Protein AF-A0AAD4GV67-F1 (afdb_monomer_lite)

Secondary structure (DSSP, 8-state):
--SS--EEEEEEEE-SSPP-STT-GGGEEEEEEEE-SS--TTPPPEEEEEEEEEPTTS-EEEEEEEE---GGGEEEEEEEEE---

Foldseek 3Di:
DPPKFKFKKKWKFADPDDQDDPVSPVRIDIWIKTFTPDDDPPTFIWIWDWDWDADDVGDIDIDIDIDGDPPVGTDDIGTDGGDDD

Sequence (85 aa):
MPSNKDRLYVGLFARGGAPTMPGKEDTCHWGLIIGPKYETQGKSSVQYHAKETVKVGGGSEWVFEELTPPTNMLLVRVVIGKVED

Radius of gyration: 15.34 Å; chains: 1; bounding box: 38×27×44 Å

InterPro domains:
  IPR054208 Protein of unknown function DUF6914 [PF21858] (5-85)

Organism: Aspergillus nanangensis (NCBI:txid2582783)

Structure (mmCIF, N/CA/C/O backbone):
data_AF-A0AAD4GV67-F1
#
_entry.id   AF-A0AAD4GV67-F1
#
loop_
_atom_site.group_PDB
_atom_site.id
_atom_site.type_symbol
_atom_si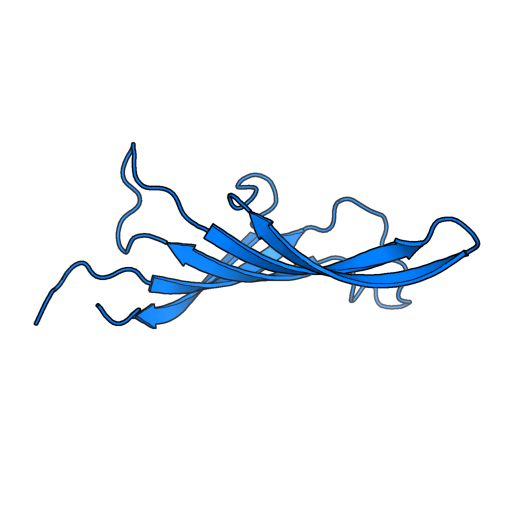te.label_atom_id
_atom_site.label_alt_id
_atom_site.label_comp_id
_atom_site.label_asym_id
_atom_site.label_entity_id
_atom_site.label_seq_id
_atom_site.pdbx_PDB_ins_code
_atom_site.Cartn_x
_atom_site.Cartn_y
_atom_site.Cartn_z
_atom_site.occupancy
_atom_site.B_iso_or_equiv
_atom_site.auth_seq_id
_atom_site.auth_comp_id
_atom_site.auth_asym_id
_atom_site.auth_atom_id
_atom_site.pdbx_PDB_model_num
ATOM 1 N N . MET A 1 1 ? -11.419 -3.142 26.327 1.00 62.22 1 MET A N 1
ATOM 2 C CA . MET A 1 1 ? -10.565 -3.155 25.118 1.00 62.22 1 MET A CA 1
ATOM 3 C C . MET A 1 1 ? -11.111 -2.139 24.126 1.00 62.22 1 MET A C 1
ATOM 5 O O . MET A 1 1 ? -12.308 -2.211 23.855 1.00 62.22 1 MET A O 1
ATOM 9 N N . PRO A 1 2 ? -10.304 -1.210 23.591 1.00 66.62 2 PRO A N 1
ATOM 10 C CA . PRO A 1 2 ? -10.777 -0.269 22.577 1.00 66.62 2 PRO A CA 1
ATOM 11 C C . PRO A 1 2 ? -11.277 -1.035 21.342 1.00 66.62 2 PRO A C 1
ATOM 13 O O . PRO A 1 2 ? -10.560 -1.851 20.764 1.00 66.62 2 PRO A O 1
ATOM 16 N N . SER A 1 3 ? -12.542 -0.839 20.964 1.00 74.38 3 SER A N 1
ATOM 17 C CA . SER A 1 3 ? -13.229 -1.659 19.949 1.00 74.38 3 SER A CA 1
ATOM 18 C C . SER A 1 3 ? -13.042 -1.153 18.511 1.00 74.38 3 SER A C 1
ATOM 20 O O . SER A 1 3 ? -13.358 -1.875 17.551 1.00 74.38 3 SER A O 1
ATOM 22 N N . ASN A 1 4 ? -12.504 0.063 18.362 1.00 84.25 4 ASN A N 1
ATOM 23 C CA . ASN A 1 4 ? -12.461 0.817 17.109 1.00 84.25 4 ASN A CA 1
ATOM 24 C C . ASN A 1 4 ? -11.049 1.247 16.683 1.00 84.25 4 ASN A C 1
ATOM 26 O O . ASN A 1 4 ? -10.899 2.263 16.013 1.00 84.25 4 ASN A O 1
ATOM 30 N N . LYS A 1 5 ? -10.031 0.476 17.083 1.00 89.38 5 LYS A N 1
ATOM 31 C CA . LYS A 1 5 ? -8.649 0.695 16.642 1.00 89.38 5 LYS A CA 1
ATOM 32 C C . LYS A 1 5 ? -8.511 0.558 15.135 1.00 89.38 5 LYS A C 1
ATOM 34 O O . LYS A 1 5 ? -9.245 -0.239 14.530 1.00 89.38 5 LYS A O 1
ATOM 39 N N . ASP A 1 6 ? -7.511 1.231 14.590 1.00 92.56 6 ASP A N 1
ATOM 40 C CA . ASP A 1 6 ? -7.105 1.076 13.204 1.00 92.56 6 ASP A CA 1
ATOM 41 C C . ASP A 1 6 ? -6.689 -0.365 12.892 1.00 92.56 6 ASP A C 1
ATOM 43 O O . ASP A 1 6 ? -6.496 -1.238 13.756 1.00 92.56 6 ASP A O 1
ATOM 47 N N . ARG A 1 7 ? -6.669 -0.649 11.599 1.00 94.12 7 ARG A N 1
ATOM 48 C CA . ARG A 1 7 ? -6.405 -1.957 11.028 1.00 94.12 7 ARG A CA 1
ATOM 49 C C . ARG A 1 7 ? -5.184 -1.860 10.146 1.00 94.12 7 ARG A C 1
ATOM 51 O O . ARG A 1 7 ? -5.053 -0.926 9.360 1.00 94.12 7 ARG A O 1
ATOM 58 N N . LEU A 1 8 ? -4.336 -2.868 10.281 1.00 95.31 8 LEU A N 1
ATOM 59 C CA . LEU A 1 8 ? -3.273 -3.122 9.336 1.00 95.31 8 LEU A CA 1
ATOM 60 C C . LEU A 1 8 ? -3.820 -4.038 8.247 1.00 95.31 8 LEU A C 1
ATOM 62 O O . LEU A 1 8 ? -4.402 -5.092 8.538 1.00 95.31 8 LEU A O 1
ATOM 66 N N . TYR A 1 9 ? -3.611 -3.634 7.005 1.00 95.19 9 TYR A N 1
ATOM 67 C CA . TYR A 1 9 ? -4.016 -4.379 5.834 1.00 95.19 9 TYR A CA 1
ATOM 68 C C . TYR A 1 9 ? -2.832 -4.653 4.915 1.00 95.19 9 TYR A C 1
ATOM 70 O O . TYR A 1 9 ? -1.930 -3.826 4.789 1.00 95.19 9 TYR A O 1
ATOM 78 N N . VAL A 1 10 ? -2.904 -5.774 4.203 1.00 95.50 10 VAL A N 1
ATOM 79 C CA . VAL A 1 10 ? -2.151 -5.987 2.964 1.00 95.50 10 VAL A CA 1
ATOM 80 C C . VAL A 1 10 ? -3.053 -5.573 1.805 1.00 95.50 10 VAL A C 1
ATOM 82 O O . VAL A 1 10 ? -4.155 -6.107 1.643 1.00 95.50 10 VAL A O 1
ATOM 85 N N . GLY A 1 11 ? -2.608 -4.584 1.036 1.00 93.69 11 GLY A N 1
ATOM 86 C CA . GLY A 1 11 ? -3.267 -4.086 -0.164 1.00 93.69 11 GLY A CA 1
ATOM 87 C C . GLY A 1 11 ? -2.623 -4.649 -1.426 1.00 93.69 11 GLY A C 1
ATOM 88 O O . GLY A 1 11 ? -1.398 -4.672 -1.537 1.00 93.69 11 GLY A O 1
ATOM 89 N N . LEU A 1 12 ? -3.452 -5.077 -2.377 1.00 93.25 12 LEU A N 1
ATOM 90 C CA . LEU A 1 12 ? -3.040 -5.396 -3.741 1.00 93.25 12 LEU A CA 1
ATOM 91 C C . LEU A 1 12 ? -3.465 -4.257 -4.657 1.00 93.25 12 LEU A C 1
ATOM 93 O O . LEU A 1 12 ? -4.649 -3.921 -4.712 1.00 93.25 12 LEU A O 1
ATOM 97 N N . PHE A 1 13 ? -2.518 -3.709 -5.402 1.00 91.44 13 PHE A N 1
ATOM 98 C CA . PHE A 1 13 ? -2.745 -2.574 -6.280 1.00 91.44 13 PHE A CA 1
ATOM 99 C C . PHE A 1 13 ? -2.425 -2.928 -7.725 1.00 91.44 13 PHE A C 1
ATOM 101 O O . PHE A 1 13 ? -1.409 -3.567 -8.002 1.00 91.44 13 PHE A O 1
ATOM 108 N N . ALA A 1 14 ? -3.254 -2.459 -8.654 1.00 90.75 14 ALA A N 1
ATOM 109 C CA . ALA A 1 14 ? -2.924 -2.481 -10.070 1.00 90.75 14 ALA A CA 1
ATOM 110 C C . ALA A 1 14 ? -1.686 -1.612 -10.329 1.00 90.75 14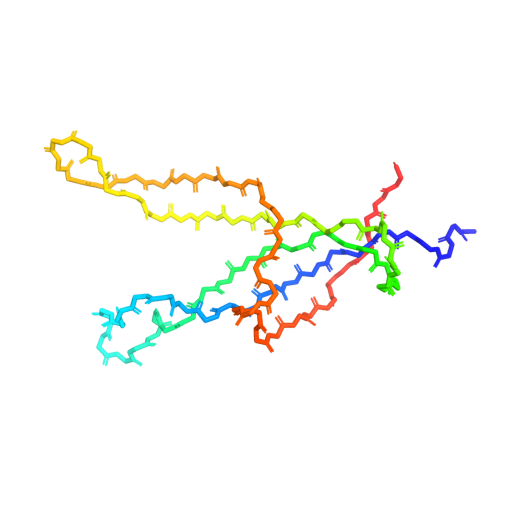 ALA A C 1
ATOM 112 O O . ALA A 1 14 ? -1.523 -0.537 -9.744 1.00 90.75 14 ALA A O 1
ATOM 113 N N . ARG A 1 15 ? -0.806 -2.056 -11.224 1.00 85.38 15 ARG A N 1
ATOM 114 C CA . ARG A 1 15 ? 0.298 -1.229 -11.709 1.00 85.38 15 ARG A CA 1
ATOM 115 C C . ARG A 1 15 ? -0.193 -0.306 -12.825 1.00 85.38 15 ARG A C 1
ATOM 117 O O . ARG A 1 15 ? -0.935 -0.726 -13.705 1.00 85.38 15 ARG A O 1
ATOM 124 N N . GLY A 1 16 ? 0.259 0.949 -12.811 1.00 81.81 16 GLY A N 1
ATOM 125 C CA . GLY A 1 16 ? -0.055 1.914 -13.875 1.00 81.81 16 GLY A CA 1
ATOM 126 C C . GLY A 1 16 ? 0.756 1.731 -15.168 1.00 81.81 16 GLY A C 1
ATOM 127 O O . GLY A 1 16 ? 0.347 2.218 -16.216 1.00 81.81 16 GLY A O 1
ATOM 128 N N . GLY A 1 17 ? 1.905 1.052 -15.103 1.00 84.00 17 GLY A N 1
ATOM 129 C CA . GLY A 1 17 ? 2.786 0.768 -16.242 1.00 84.00 17 GLY A CA 1
ATOM 130 C C . GLY A 1 17 ? 2.619 -0.644 -16.808 1.00 84.00 17 GLY A C 1
ATOM 131 O O . GLY A 1 17 ? 2.067 -1.526 -16.152 1.00 84.00 17 GLY A O 1
ATOM 132 N N . ALA A 1 18 ? 3.134 -0.858 -18.023 1.00 86.75 18 ALA A N 1
ATOM 133 C CA . ALA A 1 18 ? 3.126 -2.170 -18.664 1.00 86.75 18 ALA A CA 1
ATOM 134 C C . ALA A 1 18 ? 3.960 -3.194 -17.861 1.00 86.75 18 ALA A C 1
ATOM 136 O O . ALA A 1 18 ? 5.038 -2.836 -17.376 1.00 86.75 18 ALA A O 1
ATOM 137 N N . PRO A 1 19 ? 3.500 -4.454 -17.737 1.00 89.25 19 PRO A N 1
ATOM 138 C CA . PRO A 1 19 ? 4.290 -5.532 -17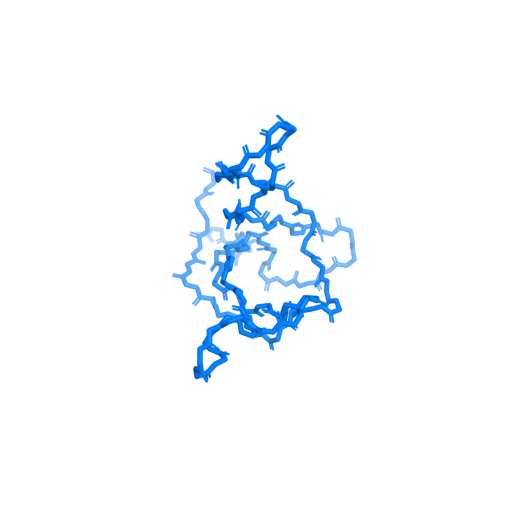.150 1.00 89.25 19 PRO A CA 1
ATOM 139 C C . PRO A 1 19 ? 5.597 -5.743 -17.919 1.00 89.25 19 PRO A C 1
ATOM 141 O O . PRO A 1 19 ? 5.627 -5.653 -19.147 1.00 89.25 19 PRO A O 1
ATOM 144 N N . THR A 1 20 ? 6.665 -6.042 -17.194 1.00 89.62 20 THR A N 1
ATOM 145 C CA . THR A 1 20 ? 8.017 -6.266 -17.724 1.00 89.62 20 THR A CA 1
ATOM 146 C C . THR A 1 20 ? 8.504 -7.689 -17.486 1.00 89.62 20 THR A C 1
ATOM 148 O O . THR A 1 20 ? 9.413 -8.142 -18.181 1.00 89.62 20 THR A O 1
ATOM 151 N N . MET A 1 21 ? 7.888 -8.419 -16.551 1.00 90.25 21 MET A N 1
ATOM 152 C CA . MET A 1 21 ? 8.231 -9.814 -16.296 1.00 90.25 21 MET A CA 1
ATOM 153 C C . MET A 1 21 ? 7.544 -10.750 -17.309 1.00 90.25 21 MET A C 1
ATOM 155 O O . MET A 1 21 ? 6.410 -10.478 -17.719 1.00 90.25 21 MET A O 1
ATOM 159 N N . PRO A 1 22 ? 8.185 -11.865 -17.721 1.00 92.94 22 PRO A N 1
ATOM 160 C CA . PRO A 1 22 ? 7.650 -12.759 -18.754 1.00 92.94 22 PRO A CA 1
ATOM 161 C C . PRO A 1 22 ? 6.257 -13.331 -18.455 1.00 92.94 22 PRO A C 1
ATOM 163 O O . PRO A 1 22 ? 5.454 -13.488 -19.375 1.00 92.94 22 PRO A O 1
ATOM 166 N N . GLY A 1 23 ? 5.951 -13.619 -17.186 1.00 93.75 23 GLY A N 1
ATOM 167 C CA . GLY A 1 23 ? 4.641 -14.100 -16.742 1.00 93.75 23 GLY A CA 1
ATOM 168 C C . GLY A 1 23 ? 3.702 -12.984 -16.282 1.00 93.75 23 GLY A C 1
ATOM 169 O O . GLY A 1 23 ? 2.609 -13.269 -15.793 1.00 93.75 23 GLY A O 1
ATOM 170 N N . LYS A 1 24 ? 4.097 -11.715 -16.464 1.00 90.31 24 LYS A N 1
ATOM 171 C CA . LYS A 1 24 ? 3.372 -10.520 -16.010 1.00 90.31 24 LYS A CA 1
ATOM 172 C C . LYS A 1 24 ? 3.128 -10.509 -14.499 1.00 90.31 24 LYS A C 1
ATOM 174 O O . LYS A 1 24 ? 2.143 -9.939 -14.026 1.00 90.31 24 LYS A O 1
ATOM 179 N N . GLU A 1 25 ? 4.014 -11.129 -13.730 1.00 88.19 25 GLU A N 1
ATOM 180 C CA . GLU A 1 25 ? 3.938 -11.189 -12.270 1.00 88.19 25 GLU A CA 1
ATOM 181 C C . GLU A 1 25 ? 3.976 -9.784 -11.642 1.00 88.19 25 GLU A C 1
ATOM 183 O O . GLU A 1 25 ? 3.417 -9.557 -10.573 1.00 88.19 25 GLU A O 1
ATOM 188 N N . ASP A 1 26 ? 4.542 -8.813 -12.360 1.00 87.25 26 ASP A N 1
ATOM 189 C CA . ASP A 1 26 ? 4.620 -7.395 -12.018 1.00 87.25 26 ASP A CA 1
ATOM 190 C C . ASP A 1 26 ? 3.438 -6.556 -12.548 1.00 87.25 26 ASP A C 1
ATOM 192 O O . ASP A 1 26 ? 3.551 -5.337 -12.700 1.00 87.25 26 ASP A O 1
ATOM 196 N N . THR A 1 27 ? 2.291 -7.184 -12.838 1.00 90.88 27 THR A N 1
ATOM 197 C CA . THR A 1 27 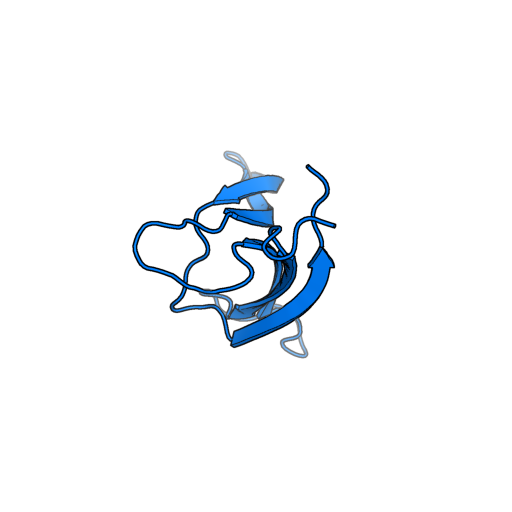? 1.034 -6.477 -13.175 1.00 90.88 27 THR A CA 1
ATOM 198 C C . THR A 1 27 ? 0.415 -5.797 -11.954 1.0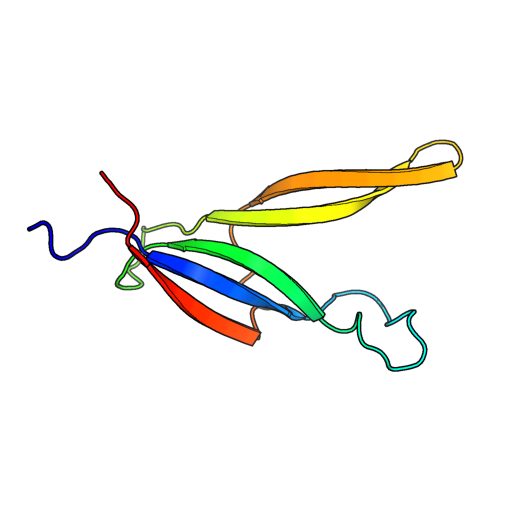0 90.88 27 THR A C 1
ATOM 200 O O . THR A 1 27 ? -0.322 -4.818 -12.081 1.00 90.88 27 THR A O 1
ATOM 203 N N . CYS A 1 28 ? 0.708 -6.311 -10.762 1.00 90.38 28 CYS A N 1
ATOM 204 C CA . CYS A 1 28 ? 0.247 -5.755 -9.500 1.00 90.38 28 CYS A CA 1
ATOM 205 C C . CYS A 1 28 ? 1.433 -5.513 -8.568 1.00 90.38 28 CYS A C 1
ATOM 207 O O . CYS A 1 28 ? 2.487 -6.127 -8.716 1.00 90.38 28 CYS A O 1
ATOM 209 N N . HIS A 1 29 ? 1.245 -4.642 -7.583 1.00 87.62 29 HIS A N 1
ATOM 210 C CA . HIS A 1 29 ? 2.184 -4.486 -6.479 1.00 87.62 29 HIS A CA 1
ATOM 211 C C . HIS A 1 29 ? 1.463 -4.598 -5.140 1.00 87.62 29 HIS A C 1
ATOM 213 O O . HIS A 1 29 ? 0.262 -4.336 -5.027 1.00 87.62 29 HIS A O 1
ATOM 219 N N . TRP A 1 30 ? 2.218 -5.011 -4.129 1.00 89.88 30 TRP A N 1
ATOM 220 C CA . TRP A 1 30 ? 1.741 -5.132 -2.761 1.00 89.88 30 TRP A CA 1
ATOM 221 C C . TRP A 1 30 ? 2.152 -3.903 -1.955 1.00 89.88 30 TRP A C 1
ATOM 223 O O . TRP A 1 30 ? 3.254 -3.382 -2.122 1.00 89.88 30 TRP A O 1
ATOM 233 N N . GLY A 1 31 ? 1.274 -3.461 -1.063 1.00 91.44 31 GLY A N 1
ATOM 234 C CA . GLY A 1 31 ? 1.550 -2.394 -0.106 1.00 91.44 31 GLY A CA 1
ATOM 235 C C . GLY A 1 31 ? 0.884 -2.682 1.231 1.00 91.44 31 GLY A C 1
ATOM 236 O O . GLY A 1 31 ? -0.055 -3.475 1.312 1.00 91.44 31 GLY A O 1
ATOM 237 N N . LEU A 1 32 ? 1.361 -2.036 2.288 1.00 95.25 32 LEU A N 1
ATOM 238 C CA . LEU A 1 32 ? 0.689 -2.054 3.581 1.00 95.25 32 LEU A CA 1
ATOM 239 C C . LEU A 1 32 ? -0.218 -0.836 3.683 1.00 95.25 32 LEU A C 1
ATOM 241 O O . LEU A 1 32 ? 0.137 0.245 3.226 1.00 95.25 32 LEU A O 1
ATOM 245 N N . ILE A 1 33 ? -1.389 -1.001 4.286 1.00 95.12 33 ILE A N 1
ATOM 246 C CA . ILE A 1 33 ? -2.296 0.113 4.561 1.00 95.12 33 ILE A CA 1
ATOM 247 C C . ILE A 1 33 ? -2.608 0.101 6.049 1.00 95.12 33 ILE A C 1
ATOM 249 O O . ILE A 1 33 ? -3.007 -0.931 6.588 1.00 95.12 33 ILE A O 1
ATOM 253 N N . ILE A 1 34 ? -2.473 1.251 6.696 1.00 95.00 34 ILE A N 1
ATOM 254 C CA . ILE A 1 34 ? -3.104 1.516 7.983 1.00 95.00 34 ILE A CA 1
ATOM 255 C C . ILE A 1 34 ? -4.340 2.358 7.711 1.00 95.00 34 ILE A C 1
ATOM 257 O O . ILE A 1 34 ? -4.275 3.380 7.032 1.00 95.00 34 ILE A O 1
ATOM 261 N N . GLY A 1 35 ? -5.482 1.908 8.210 1.00 92.62 35 GLY A N 1
ATOM 262 C CA . GLY A 1 35 ? -6.733 2.621 8.015 1.00 92.62 35 GLY A CA 1
ATOM 263 C C . GLY A 1 35 ? -7.765 2.289 9.078 1.00 92.62 35 GLY A C 1
ATOM 264 O O . GLY A 1 35 ? -7.597 1.328 9.840 1.00 92.62 35 GLY A O 1
ATOM 265 N N . PRO A 1 36 ? -8.866 3.048 9.122 1.00 91.31 36 PRO A N 1
ATOM 266 C CA . PRO A 1 36 ? -9.891 2.847 10.120 1.00 91.31 36 PRO A CA 1
ATOM 267 C C . PRO A 1 36 ? -10.551 1.475 9.962 1.00 91.31 36 PRO A C 1
ATOM 269 O O . PRO A 1 36 ? -10.650 0.901 8.874 1.00 91.31 36 PRO A O 1
ATOM 272 N N . LYS A 1 37 ? -11.058 0.941 11.076 1.00 89.69 37 LYS A N 1
ATOM 273 C CA . LYS A 1 37 ? -11.896 -0.269 11.067 1.00 89.69 37 LYS A CA 1
ATOM 274 C C . LYS A 1 37 ? -13.162 -0.089 10.218 1.00 89.69 37 LYS A C 1
ATOM 276 O O . LYS A 1 37 ? -13.619 -1.047 9.600 1.00 89.69 37 LYS A O 1
ATOM 281 N N . TYR A 1 38 ? -13.730 1.115 10.236 1.00 88.56 38 TYR A N 1
ATOM 282 C CA . TYR A 1 38 ? -14.909 1.501 9.469 1.00 88.56 38 TYR A CA 1
ATOM 283 C C . TYR A 1 38 ? -14.566 2.729 8.631 1.00 88.56 38 TYR A C 1
ATOM 285 O O . TYR A 1 38 ? -14.135 3.741 9.186 1.00 88.56 38 TYR A O 1
ATOM 293 N N . GLU A 1 39 ? -14.772 2.640 7.321 1.00 81.81 39 GLU A N 1
ATOM 294 C CA . GLU A 1 39 ? -14.609 3.775 6.414 1.00 81.81 39 GLU A CA 1
ATOM 295 C C . GLU A 1 39 ? -15.682 4.820 6.724 1.00 81.81 39 GLU A C 1
ATOM 297 O O . GLU A 1 39 ? -16.877 4.576 6.557 1.00 81.81 39 GLU A O 1
ATOM 302 N N . THR A 1 40 ? -15.262 5.984 7.209 1.00 81.75 40 THR A N 1
ATOM 303 C CA . THR A 1 40 ? -16.151 7.110 7.504 1.00 81.75 40 THR A CA 1
ATOM 304 C C . THR A 1 40 ? -15.563 8.373 6.910 1.00 81.75 40 THR A C 1
ATOM 306 O O . THR A 1 40 ? -14.347 8.570 6.960 1.00 81.75 40 THR A O 1
ATOM 309 N N . GLN A 1 41 ? -16.422 9.253 6.400 1.00 76.00 41 GLN A N 1
ATOM 310 C CA . GLN A 1 41 ? -16.004 10.543 5.864 1.00 76.00 41 GLN A CA 1
ATOM 311 C C . GLN A 1 41 ? -15.162 11.306 6.904 1.00 76.00 41 GLN A C 1
ATOM 313 O O . GLN A 1 41 ? -15.563 11.432 8.059 1.00 76.00 41 GLN A O 1
ATOM 318 N N . GLY A 1 42 ? -13.969 11.758 6.505 1.00 73.94 42 GLY A N 1
ATOM 319 C CA . GLY A 1 42 ? -13.028 12.473 7.375 1.00 73.94 42 GLY A CA 1
ATOM 320 C C . GLY A 1 42 ? -11.954 11.617 8.059 1.00 73.94 42 GLY A C 1
ATOM 321 O O . GLY A 1 42 ? -11.070 12.187 8.690 1.00 73.94 42 GLY A O 1
ATOM 322 N N . LYS A 1 43 ? -11.971 10.281 7.925 1.00 79.06 43 LYS A N 1
ATOM 323 C CA . LYS A 1 43 ? -10.853 9.425 8.364 1.00 79.06 43 LYS A CA 1
ATOM 324 C C . LYS A 1 43 ? -9.954 9.062 7.187 1.00 79.06 43 LYS A C 1
ATOM 326 O O . LYS A 1 43 ? -10.431 8.517 6.196 1.00 79.06 43 LYS A O 1
ATOM 331 N N . SER A 1 44 ? -8.663 9.359 7.301 1.00 83.38 44 SER A N 1
ATOM 332 C CA . SER A 1 44 ? -7.659 9.030 6.287 1.00 83.38 44 SER A CA 1
ATOM 333 C C . SER A 1 44 ? -7.023 7.669 6.554 1.00 83.38 44 SER A C 1
ATOM 335 O O . SER A 1 44 ? -6.814 7.285 7.701 1.00 83.38 44 SER A O 1
ATOM 337 N N . SER A 1 45 ? -6.679 6.966 5.480 1.00 90.56 45 SER A N 1
ATOM 338 C CA . SER A 1 45 ? -5.767 5.822 5.526 1.00 90.56 45 SER A CA 1
ATOM 339 C C . SER A 1 45 ? -4.384 6.257 5.046 1.00 90.56 45 SER A C 1
ATOM 341 O O . SER A 1 45 ? -4.281 7.184 4.240 1.00 90.56 45 SER A O 1
ATOM 343 N N . VAL A 1 46 ? -3.343 5.564 5.497 1.00 93.06 46 VAL A N 1
ATOM 344 C CA . VAL A 1 46 ? -1.964 5.723 5.024 1.00 93.06 46 VAL A CA 1
ATOM 345 C C . VAL A 1 46 ? -1.528 4.421 4.367 1.00 93.06 46 VAL A C 1
ATOM 347 O O . VAL A 1 46 ? -1.669 3.348 4.951 1.00 93.06 46 VAL A O 1
ATOM 350 N N . GLN A 1 47 ? -1.028 4.507 3.140 1.00 92.56 47 GLN A N 1
ATOM 351 C CA . GLN A 1 47 ? -0.344 3.425 2.448 1.00 92.56 47 GLN A CA 1
ATOM 352 C C . GLN A 1 47 ? 1.159 3.576 2.634 1.00 92.56 47 GLN A C 1
ATOM 354 O O . GLN A 1 47 ? 1.714 4.644 2.388 1.00 92.56 47 GLN A O 1
ATOM 359 N N . TYR A 1 48 ? 1.795 2.465 2.972 1.00 92.12 48 TYR A N 1
ATOM 360 C CA . TYR A 1 48 ? 3.232 2.290 3.013 1.00 92.12 48 TYR A CA 1
ATOM 361 C C . TYR A 1 48 ? 3.630 1.331 1.902 1.00 92.12 48 TYR A C 1
ATOM 363 O O . TYR A 1 48 ? 3.128 0.203 1.825 1.00 92.12 48 TYR A O 1
ATOM 371 N N . HIS A 1 49 ? 4.544 1.754 1.040 1.00 89.44 49 HIS A N 1
ATOM 372 C CA . HIS A 1 49 ? 5.114 0.866 0.033 1.00 89.44 49 HIS A CA 1
ATOM 373 C C . HIS A 1 49 ? 6.586 1.170 -0.219 1.00 89.44 49 HIS A C 1
ATOM 375 O O . HIS A 1 49 ? 7.074 2.265 0.060 1.00 89.44 49 HIS A O 1
ATOM 381 N N . ALA A 1 50 ? 7.291 0.173 -0.739 1.00 87.75 50 ALA A N 1
ATOM 382 C CA . ALA A 1 50 ? 8.609 0.351 -1.317 1.00 87.75 50 ALA A CA 1
ATOM 383 C C . ALA A 1 50 ? 8.463 0.229 -2.832 1.00 87.75 50 ALA A C 1
ATOM 385 O O . ALA A 1 50 ? 7.859 -0.732 -3.316 1.00 87.75 50 ALA A O 1
ATOM 386 N N . LYS A 1 51 ? 8.998 1.193 -3.577 1.00 84.50 51 LYS A N 1
ATOM 387 C CA . LYS A 1 51 ? 8.994 1.157 -5.041 1.00 84.50 51 LYS A CA 1
ATOM 388 C C . LYS A 1 51 ? 10.379 1.443 -5.589 1.00 84.50 51 LYS A C 1
ATOM 390 O O . LYS A 1 51 ? 11.166 2.160 -4.975 1.00 84.50 51 LYS A O 1
ATOM 395 N N . GLU A 1 52 ? 10.641 0.904 -6.767 1.00 85.56 52 GLU A N 1
ATOM 396 C CA . GLU 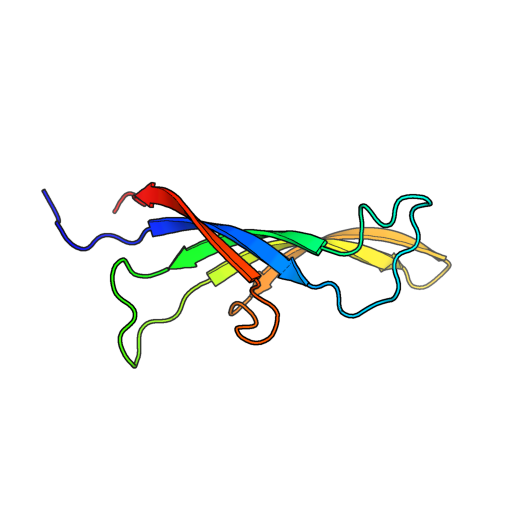A 1 52 ? 11.845 1.210 -7.521 1.00 85.56 52 GLU A CA 1
ATOM 397 C C . GLU A 1 52 ? 11.647 2.513 -8.313 1.00 85.56 52 GLU A C 1
ATOM 399 O O . GLU A 1 52 ? 10.640 2.692 -9.006 1.00 85.56 52 GLU A O 1
ATOM 404 N N . THR A 1 53 ? 12.599 3.435 -8.203 1.00 86.50 53 THR A N 1
ATOM 405 C CA . THR A 1 53 ? 12.659 4.684 -8.968 1.00 86.50 53 THR A CA 1
ATOM 406 C C . THR A 1 53 ? 13.943 4.743 -9.784 1.00 86.50 53 THR A C 1
ATOM 408 O O . THR A 1 53 ? 14.967 4.155 -9.433 1.00 86.50 53 THR A O 1
ATOM 411 N N . VAL A 1 54 ? 13.891 5.454 -10.911 1.00 88.62 54 VAL A N 1
ATOM 412 C CA . VAL A 1 54 ? 15.056 5.666 -11.777 1.00 88.62 54 VAL A CA 1
ATOM 413 C C . VAL A 1 54 ? 15.869 6.839 -11.236 1.00 88.62 54 VAL A C 1
ATOM 415 O O . VAL A 1 54 ? 15.319 7.916 -11.002 1.00 88.62 54 VAL A O 1
ATOM 418 N N . LYS A 1 55 ? 17.180 6.647 -11.071 1.00 91.38 55 LYS A N 1
ATOM 419 C CA . LYS A 1 55 ? 18.099 7.709 -10.644 1.00 91.38 55 LYS A CA 1
ATOM 420 C C . LYS A 1 55 ? 18.445 8.650 -11.793 1.00 91.38 55 LYS A C 1
ATOM 422 O O . LYS A 1 55 ? 18.623 8.229 -12.940 1.00 91.38 55 LYS A O 1
ATOM 427 N N . VAL A 1 56 ? 18.642 9.928 -11.471 1.00 85.94 56 VAL A N 1
ATOM 428 C CA . VAL A 1 56 ? 19.255 10.882 -12.406 1.00 85.94 56 VAL A CA 1
ATOM 429 C C . VAL A 1 56 ? 20.695 10.433 -12.671 1.00 85.94 56 VAL A C 1
ATOM 431 O O . VAL A 1 56 ? 21.493 10.340 -11.743 1.00 85.94 56 VAL A O 1
ATOM 434 N N . GLY A 1 57 ? 21.020 10.132 -13.931 1.00 87.44 57 GLY A N 1
ATOM 435 C CA . GLY A 1 57 ? 22.329 9.589 -14.327 1.00 87.44 57 GLY A CA 1
ATOM 436 C C . GLY A 1 57 ? 22.360 8.074 -14.561 1.00 87.44 57 GLY A C 1
ATOM 437 O O . GLY A 1 57 ? 23.407 7.548 -14.929 1.00 87.44 57 GLY A O 1
ATOM 438 N N . GLY A 1 58 ? 21.223 7.385 -14.421 1.00 88.94 58 GLY A N 1
ATOM 439 C CA . GLY A 1 58 ? 21.089 5.956 -14.706 1.00 88.94 58 GLY A CA 1
ATOM 440 C C . GLY A 1 58 ? 21.133 5.070 -13.459 1.00 88.94 58 GLY A C 1
ATOM 441 O O . GLY A 1 58 ? 21.542 5.486 -12.376 1.00 88.94 58 GLY A O 1
ATOM 442 N N . GLY A 1 59 ? 20.679 3.828 -13.627 1.00 90.56 59 GLY A N 1
ATOM 443 C CA . GLY A 1 59 ? 20.444 2.893 -12.526 1.00 90.56 59 GLY A CA 1
ATOM 444 C C . GLY A 1 59 ? 19.120 3.140 -11.798 1.00 90.56 59 GLY A C 1
ATOM 445 O O . GLY A 1 59 ? 18.316 3.993 -12.187 1.00 90.56 59 GLY A O 1
ATOM 446 N N . SER A 1 60 ? 18.896 2.371 -10.738 1.00 90.25 60 SER A N 1
ATOM 447 C CA . SER A 1 60 ? 17.678 2.424 -9.935 1.00 90.25 60 SER A CA 1
ATOM 448 C C . SER A 1 60 ? 17.971 2.525 -8.440 1.00 90.25 60 SER A C 1
ATOM 450 O O . SER A 1 60 ? 19.090 2.292 -7.965 1.00 90.25 60 SER A O 1
ATOM 452 N N . GLU A 1 61 ? 16.961 2.935 -7.685 1.00 92.94 61 GLU A N 1
ATOM 453 C CA . GLU A 1 61 ? 16.951 2.870 -6.230 1.00 92.94 61 GLU A CA 1
ATOM 454 C C . GLU A 1 61 ? 15.586 2.480 -5.697 1.00 92.94 61 GLU A C 1
ATOM 456 O O . GLU A 1 61 ? 14.566 2.690 -6.343 1.00 92.94 61 GLU A O 1
ATOM 461 N N . TRP A 1 62 ? 15.584 1.919 -4.494 1.00 90.25 62 TRP A N 1
ATOM 462 C CA . TRP A 1 62 ? 14.363 1.654 -3.758 1.00 90.25 62 TRP A CA 1
ATOM 463 C C . TRP A 1 62 ? 14.076 2.824 -2.835 1.00 90.25 62 TRP A C 1
ATOM 465 O O . TRP A 1 62 ? 14.915 3.191 -2.013 1.00 90.25 62 TRP A O 1
ATOM 475 N N . VAL A 1 63 ? 12.876 3.377 -2.958 1.00 91.38 63 VAL A N 1
ATOM 476 C CA . VAL A 1 63 ? 12.370 4.416 -2.065 1.00 91.38 63 VAL A CA 1
ATOM 477 C C . VAL A 1 63 ? 11.181 3.884 -1.287 1.00 91.38 63 VAL A C 1
ATOM 479 O O . VAL A 1 63 ? 10.351 3.138 -1.812 1.00 91.38 63 VAL A O 1
ATOM 482 N N . PHE A 1 64 ? 11.113 4.277 -0.022 1.00 91.62 64 PHE A N 1
ATOM 483 C CA . PHE A 1 64 ? 9.957 4.065 0.832 1.00 91.62 64 PHE A CA 1
ATOM 484 C C . PHE A 1 64 ? 9.087 5.319 0.807 1.00 91.62 64 PHE A C 1
ATOM 486 O O . PHE A 1 64 ? 9.610 6.427 0.926 1.00 91.62 64 PHE A O 1
ATOM 493 N N . GLU A 1 65 ? 7.775 5.154 0.660 1.00 91.38 65 GLU A N 1
ATOM 494 C CA . GLU A 1 65 ? 6.834 6.275 0.671 1.00 91.38 65 GLU A CA 1
ATOM 495 C C . GLU A 1 65 ? 5.648 6.006 1.596 1.00 91.38 65 GLU A C 1
ATOM 497 O O . GLU A 1 65 ? 5.145 4.881 1.677 1.00 91.38 65 GLU A O 1
ATOM 502 N N . GLU A 1 66 ? 5.178 7.087 2.219 1.00 93.44 66 GLU A N 1
ATOM 503 C CA . GLU A 1 66 ? 3.934 7.158 2.980 1.00 93.44 66 GLU A CA 1
ATOM 504 C C . GLU A 1 66 ? 2.961 8.065 2.231 1.00 93.44 66 GLU A C 1
ATOM 506 O O . GLU A 1 66 ? 3.232 9.246 2.007 1.00 93.44 66 GLU A O 1
ATOM 511 N N . LEU A 1 67 ? 1.840 7.506 1.790 1.00 89.38 67 LEU A N 1
ATOM 512 C CA . LEU A 1 67 ? 0.929 8.173 0.866 1.00 89.38 67 LEU A CA 1
ATOM 513 C C . LEU A 1 67 ? -0.517 7.982 1.310 1.00 89.38 67 LEU A C 1
ATOM 515 O O . LEU A 1 67 ? -0.851 7.031 2.013 1.00 89.38 67 LEU A O 1
ATOM 519 N N . THR A 1 68 ? -1.419 8.825 0.815 1.00 87.12 68 THR A N 1
ATOM 520 C CA . THR A 1 68 ? -2.839 8.452 0.811 1.00 87.12 68 THR A CA 1
ATOM 521 C C . THR A 1 68 ? -3.045 7.333 -0.221 1.00 87.12 68 THR A C 1
ATOM 523 O O . THR A 1 68 ? -2.630 7.516 -1.369 1.00 87.12 68 THR A O 1
ATOM 526 N N . PRO A 1 69 ? -3.667 6.191 0.135 1.00 80.94 69 PRO A N 1
ATOM 527 C CA . PRO A 1 69 ? -3.842 5.087 -0.800 1.00 80.94 69 PRO A CA 1
ATOM 528 C C . PRO A 1 69 ? -4.641 5.519 -2.043 1.00 80.94 69 PRO A C 1
ATOM 530 O O . PRO A 1 69 ? -5.718 6.107 -1.894 1.00 80.94 69 PRO A O 1
ATOM 533 N N . PRO A 1 70 ? -4.182 5.210 -3.270 1.00 76.56 70 PRO A N 1
ATOM 534 C CA . PRO A 1 70 ? -4.923 5.500 -4.485 1.00 76.56 70 PRO A CA 1
ATOM 535 C C . PRO A 1 70 ? -6.093 4.519 -4.604 1.00 76.56 70 PRO A C 1
ATOM 537 O O . PRO A 1 70 ? -5.943 3.379 -5.046 1.00 76.56 70 PRO A O 1
ATOM 540 N N . THR A 1 71 ? -7.287 4.972 -4.226 1.00 74.50 71 THR A N 1
ATOM 541 C CA . THR A 1 71 ? -8.515 4.158 -4.228 1.00 74.50 71 THR A CA 1
ATOM 542 C C . THR A 1 71 ? -8.836 3.556 -5.595 1.00 74.50 71 THR A C 1
ATOM 544 O O . THR A 1 71 ? -9.305 2.426 -5.662 1.00 74.50 71 THR A O 1
ATOM 547 N N . ASN A 1 72 ? -8.516 4.258 -6.686 1.00 82.00 72 ASN A N 1
ATOM 548 C CA . ASN A 1 72 ? -8.796 3.808 -8.055 1.00 82.00 72 ASN A CA 1
ATOM 549 C C . ASN A 1 72 ? -7.899 2.651 -8.532 1.00 82.00 72 ASN A C 1
ATOM 551 O O . ASN A 1 72 ? -8.186 2.055 -9.566 1.00 82.00 72 ASN A O 1
ATOM 555 N N . MET A 1 73 ? -6.808 2.350 -7.820 1.00 87.88 73 MET A N 1
ATOM 556 C CA . MET A 1 73 ? -5.886 1.259 -8.162 1.00 87.88 73 MET A CA 1
ATOM 557 C C . MET A 1 73 ? -5.906 0.119 -7.141 1.00 87.88 73 MET A C 1
ATOM 559 O O . MET A 1 73 ? -5.270 -0.904 -7.378 1.00 87.88 73 MET A O 1
ATOM 563 N N . LEU A 1 74 ? -6.621 0.264 -6.023 1.00 90.69 74 LEU A N 1
ATOM 564 C CA . LEU A 1 74 ? -6.744 -0.774 -5.003 1.00 90.69 74 LEU A CA 1
ATOM 565 C C . LEU A 1 74 ? -7.688 -1.885 -5.486 1.00 90.69 74 LEU A C 1
ATOM 567 O O . LEU A 1 74 ? -8.882 -1.662 -5.660 1.00 90.69 74 LEU A O 1
ATOM 571 N N . LEU A 1 75 ? -7.154 -3.092 -5.666 1.00 92.50 75 LEU A N 1
ATOM 572 C CA . LEU A 1 75 ? -7.906 -4.265 -6.121 1.00 92.50 75 LEU A CA 1
ATOM 573 C C . LEU A 1 75 ? -8.428 -5.098 -4.949 1.00 92.50 75 LEU A C 1
ATOM 575 O O . LEU A 1 75 ? -9.568 -5.556 -4.961 1.00 92.50 75 LEU A O 1
ATOM 579 N N . VAL A 1 76 ? -7.584 -5.314 -3.938 1.00 92.94 76 VAL A N 1
ATOM 580 C CA . VAL A 1 76 ? -7.901 -6.147 -2.770 1.00 92.94 76 VAL A CA 1
ATOM 581 C C . VAL A 1 76 ? -7.314 -5.515 -1.519 1.00 92.94 76 VAL A C 1
ATOM 583 O O . VAL A 1 76 ? -6.204 -4.987 -1.547 1.00 92.94 76 VAL A O 1
ATOM 586 N N . ARG A 1 77 ? -8.038 -5.620 -0.401 1.00 91.81 77 ARG A N 1
ATOM 587 C CA . ARG A 1 77 ? -7.552 -5.240 0.925 1.00 91.81 77 ARG A CA 1
ATOM 588 C C . ARG A 1 77 ? -7.839 -6.347 1.938 1.00 91.81 77 ARG A C 1
ATOM 590 O O . ARG A 1 77 ? -8.995 -6.595 2.270 1.00 91.81 77 ARG A O 1
ATOM 597 N N . VAL A 1 78 ? -6.790 -6.989 2.449 1.00 95.38 78 VAL A N 1
ATOM 598 C CA . VAL A 1 78 ? -6.888 -8.081 3.431 1.00 95.38 78 VAL A CA 1
ATOM 599 C C . VAL A 1 78 ? -6.496 -7.564 4.807 1.00 95.38 78 VAL A C 1
ATOM 601 O O . VAL A 1 78 ? -5.397 -7.045 4.973 1.00 95.38 78 VAL A O 1
ATOM 604 N N . VAL A 1 79 ? -7.375 -7.706 5.803 1.00 95.31 79 VAL A N 1
ATOM 605 C CA . VAL A 1 79 ? -7.047 -7.376 7.201 1.00 95.31 79 VAL A CA 1
ATOM 606 C C . VAL A 1 79 ? -6.054 -8.404 7.726 1.00 95.31 79 VAL A C 1
ATOM 608 O O . VAL A 1 79 ? -6.361 -9.593 7.733 1.00 95.31 79 VAL A O 1
ATOM 611 N N . ILE A 1 80 ? -4.911 -7.942 8.226 1.00 96.38 80 ILE A N 1
ATOM 612 C CA . ILE A 1 80 ? -3.902 -8.811 8.847 1.00 96.38 80 ILE A CA 1
ATOM 613 C C . ILE A 1 80 ? -3.668 -8.498 10.327 1.00 96.38 80 ILE A C 1
ATOM 615 O O . ILE A 1 80 ? -3.058 -9.299 11.028 1.00 96.38 80 ILE A O 1
ATOM 619 N N . GLY A 1 81 ? -4.179 -7.373 10.839 1.00 94.88 81 GLY A N 1
ATOM 620 C CA . GLY A 1 81 ? -3.996 -7.031 12.246 1.00 94.88 81 GLY A CA 1
ATOM 621 C C . GLY A 1 81 ? -4.768 -5.809 12.726 1.00 94.88 81 GLY A C 1
ATOM 622 O O . GLY A 1 81 ? -5.461 -5.123 11.970 1.00 94.88 81 GLY A O 1
ATOM 623 N N . LYS A 1 82 ? -4.638 -5.545 14.027 1.00 94.62 82 LYS A N 1
ATOM 624 C CA . LYS A 1 82 ? -5.063 -4.301 14.675 1.00 94.62 82 LYS A CA 1
ATOM 625 C C . LYS A 1 82 ? -3.811 -3.514 15.041 1.00 94.62 82 LYS A C 1
ATOM 627 O O . LYS A 1 82 ? -2.839 -4.126 15.470 1.00 94.62 82 LYS A O 1
ATOM 632 N N . VAL A 1 83 ? -3.857 -2.198 14.886 1.00 92.56 83 VAL A N 1
ATOM 633 C CA . VAL A 1 83 ? -2.773 -1.316 15.335 1.00 92.56 83 VAL A CA 1
ATOM 634 C C . VAL A 1 83 ? -2.907 -1.103 16.848 1.00 92.56 83 VAL A C 1
ATOM 636 O O . VAL A 1 83 ? -4.028 -1.097 17.370 1.00 92.56 83 VAL A O 1
ATOM 639 N N . GLU A 1 84 ? -1.783 -1.025 17.558 1.00 89.81 84 GLU A N 1
ATOM 640 C CA . GLU A 1 84 ? -1.750 -0.676 18.985 1.00 89.81 84 GLU A CA 1
ATOM 641 C C . GLU A 1 84 ? -2.001 0.830 19.191 1.00 89.81 84 GLU A C 1
ATOM 643 O O . GLU A 1 84 ? -2.023 1.576 18.216 1.00 89.81 84 GLU A O 1
ATOM 648 N N . ASP A 1 85 ? -2.310 1.247 20.428 1.00 75.19 85 ASP A N 1
ATOM 649 C CA . ASP A 1 85 ? -2.560 2.676 20.722 1.00 75.19 85 ASP A CA 1
ATOM 650 C C . ASP A 1 85 ? -1.241 3.408 20.995 1.00 75.19 85 ASP A C 1
ATOM 652 O O . ASP A 1 85 ? -0.344 2.756 21.580 1.00 75.19 85 ASP A O 1
#

pLDDT: mean 88.34, std 6.53, range [62.22, 96.38]